Protein AF-A0A4Y8CCU6-F1 (afdb_monomer_lite)

Secondary structure (DSSP, 8-state):
--EEETTEEE-HHHHHHHHHHS-TTS-EEEEE-TT--HHHHHHHHHHHHHTT---EEEEE----

Radius of gyration: 11.45 Å; chains: 1; bounding box: 32×23×24 Å

pLDDT: mean 78.4, std 9.76, range [37.97, 88.5]

Sequence (64 aa):
NTFYLNDKLADLNEVQNAIFSLDKKTIVELKSDKNAKFESFVKIIDFLKAKEHENFQILTEKNK

Foldseek 3Di:
DWDADPNHTDDPVRLLVCLVVDDLPDEAEAEDEPPRDVVSVVSSVVSCVVVVNPRYDYDYPPDD

Structure (mmCIF, N/CA/C/O backbone):
data_AF-A0A4Y8CCU6-F1
#
_entry.id   AF-A0A4Y8CCU6-F1
#
loop_
_atom_site.group_PDB
_atom_site.id
_atom_site.type_symbol
_atom_site.label_atom_id
_atom_site.label_alt_id
_atom_site.label_comp_id
_atom_site.label_asym_id
_atom_site.label_entity_id
_atom_site.label_seq_id
_atom_site.pdbx_PDB_ins_code
_atom_site.Cartn_x
_atom_site.Cartn_y
_atom_site.Cartn_z
_atom_site.occupancy
_atom_site.B_iso_or_equiv
_atom_site.auth_seq_id
_atom_site.auth_comp_id
_atom_site.auth_asym_id
_atom_site.auth_atom_id
_atom_site.pdbx_PDB_model_num
ATOM 1 N N . ASN A 1 1 ? 4.641 5.485 -15.924 1.00 58.28 1 ASN A N 1
ATOM 2 C CA . ASN A 1 1 ? 4.602 4.711 -14.668 1.00 58.28 1 ASN A CA 1
ATOM 3 C C . ASN A 1 1 ? 3.361 3.864 -14.723 1.00 58.28 1 ASN A C 1
ATOM 5 O O . ASN A 1 1 ? 2.286 4.428 -14.860 1.00 58.28 1 ASN A O 1
ATOM 9 N N . THR A 1 2 ? 3.530 2.554 -14.699 1.00 68.31 2 THR A N 1
ATOM 10 C CA . THR A 1 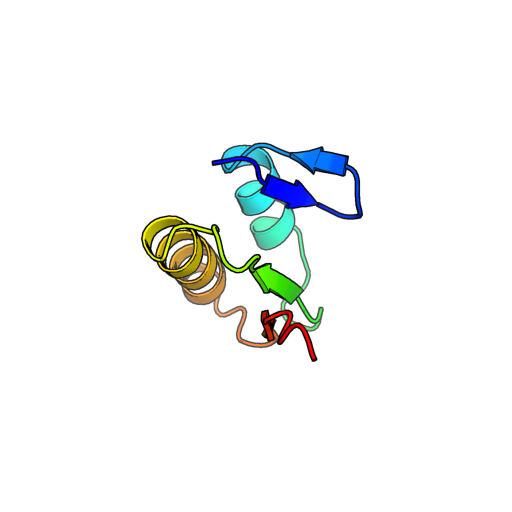2 ? 2.429 1.605 -14.820 1.00 68.31 2 THR A CA 1
ATOM 11 C C . THR A 1 2 ? 2.174 1.041 -13.437 1.00 68.31 2 THR A C 1
ATOM 13 O O . THR A 1 2 ? 3.122 0.575 -12.806 1.00 68.31 2 THR A O 1
ATOM 16 N N . PHE A 1 3 ? 0.946 1.152 -12.941 1.00 77.75 3 PHE A N 1
ATOM 17 C CA . PHE A 1 3 ? 0.587 0.573 -11.656 1.00 77.75 3 PHE A CA 1
ATOM 18 C C . PHE A 1 3 ? -0.148 -0.739 -11.890 1.00 77.75 3 PHE A C 1
ATOM 20 O O . PHE A 1 3 ? -0.766 -0.956 -12.93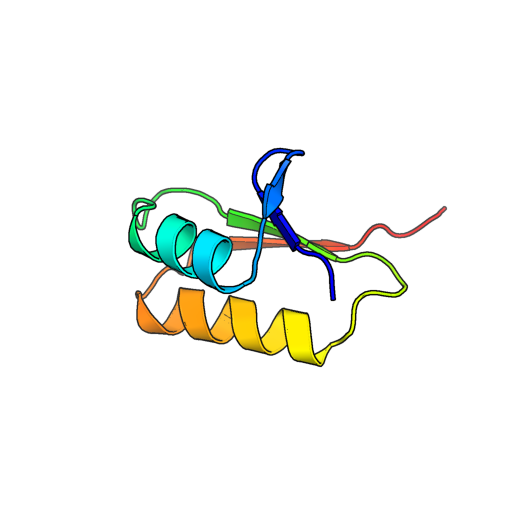2 1.00 77.75 3 PHE A O 1
ATOM 27 N N . TYR A 1 4 ? -0.039 -1.631 -10.917 1.00 75.31 4 TYR A N 1
ATOM 28 C CA . TYR A 1 4 ? -0.726 -2.906 -10.939 1.00 75.31 4 TYR A CA 1
ATOM 29 C C . TYR A 1 4 ? -1.472 -3.060 -9.624 1.00 75.31 4 TYR A C 1
ATOM 31 O O . TYR A 1 4 ? -0.900 -2.853 -8.554 1.00 75.31 4 TYR A O 1
ATOM 39 N N . LEU A 1 5 ? -2.751 -3.404 -9.710 1.00 80.31 5 LEU A N 1
ATOM 40 C CA . LEU A 1 5 ? -3.598 -3.710 -8.570 1.00 80.31 5 LEU A CA 1
ATOM 41 C C . LEU A 1 5 ? -4.085 -5.150 -8.731 1.00 80.31 5 LEU A C 1
ATOM 43 O O . LEU A 1 5 ? -4.796 -5.449 -9.687 1.00 80.31 5 LEU A O 1
ATOM 47 N N . ASN A 1 6 ? -3.680 -6.050 -7.829 1.00 76.19 6 ASN A N 1
ATOM 48 C CA . ASN A 1 6 ? -3.965 -7.490 -7.927 1.00 76.19 6 ASN A CA 1
ATOM 49 C C . ASN A 1 6 ? -3.656 -8.075 -9.321 1.00 76.19 6 ASN A C 1
ATOM 51 O O . ASN A 1 6 ? -4.541 -8.639 -9.965 1.00 76.19 6 ASN A O 1
ATOM 55 N N . ASP A 1 7 ? -2.426 -7.893 -9.812 1.00 75.88 7 ASP A N 1
ATOM 56 C CA . ASP A 1 7 ? -1.978 -8.361 -11.139 1.00 75.88 7 ASP A CA 1
ATOM 57 C C . ASP A 1 7 ? -2.713 -7.742 -12.348 1.00 75.88 7 ASP A C 1
ATOM 59 O O . ASP A 1 7 ? -2.400 -8.049 -13.499 1.00 75.88 7 ASP A O 1
ATOM 63 N N . LYS A 1 8 ? -3.652 -6.814 -12.130 1.00 80.38 8 LYS A N 1
ATOM 64 C CA . LYS A 1 8 ? -4.293 -6.052 -13.205 1.00 80.38 8 LYS A CA 1
ATOM 65 C C . LYS A 1 8 ? -3.618 -4.708 -13.388 1.00 80.38 8 LYS A C 1
ATOM 67 O O . LYS A 1 8 ? -3.353 -4.010 -12.414 1.00 80.38 8 LYS A O 1
ATOM 72 N N . LEU A 1 9 ? -3.403 -4.331 -14.646 1.00 83.56 9 LEU A N 1
ATOM 73 C CA . LEU A 1 9 ? -3.033 -2.968 -15.013 1.00 83.56 9 LEU A CA 1
ATOM 74 C C . LEU A 1 9 ? -4.051 -1.993 -14.423 1.00 83.56 9 LEU A C 1
ATOM 76 O O . LEU A 1 9 ? -5.242 -2.084 -14.713 1.00 83.56 9 LEU A O 1
ATOM 80 N N . ALA A 1 10 ? -3.559 -1.091 -13.587 1.00 84.81 10 ALA A N 1
ATOM 81 C CA . ALA A 1 10 ? -4.341 -0.065 -12.932 1.00 84.81 10 ALA A CA 1
ATOM 82 C C . ALA A 1 10 ? -3.653 1.283 -13.129 1.00 84.81 10 ALA A C 1
ATOM 84 O O . ALA A 1 10 ? -2.425 1.396 -13.164 1.00 84.81 10 ALA A O 1
ATOM 85 N N . ASP A 1 11 ? -4.455 2.329 -13.231 1.00 86.19 11 ASP A N 1
ATOM 86 C CA . ASP A 1 11 ? -3.948 3.689 -13.215 1.00 86.19 11 ASP A CA 1
ATOM 87 C C . ASP A 1 11 ? -3.790 4.192 -11.784 1.00 86.19 11 ASP A C 1
ATOM 89 O O . ASP A 1 11 ? -4.377 3.673 -10.836 1.00 86.19 11 ASP A O 1
ATOM 93 N N . LEU A 1 12 ? -3.024 5.268 -11.619 1.00 81.44 12 LEU A N 1
ATOM 94 C CA . LEU A 1 12 ? -2.830 5.895 -10.312 1.00 81.44 12 LEU A CA 1
ATOM 95 C C . LEU A 1 12 ? -4.164 6.300 -9.652 1.00 81.44 12 LEU A C 1
ATOM 97 O O . LEU A 1 12 ? -4.294 6.212 -8.435 1.00 81.44 12 LEU A O 1
ATOM 101 N N . ASN A 1 13 ? -5.163 6.691 -10.450 1.00 85.00 13 ASN A N 1
ATOM 102 C CA . ASN A 1 13 ? -6.514 6.980 -9.960 1.00 85.00 13 ASN A CA 1
ATOM 103 C C . ASN A 1 13 ? -7.228 5.730 -9.427 1.00 85.00 13 ASN A C 1
ATOM 105 O O . ASN A 1 13 ? -7.854 5.801 -8.374 1.00 85.00 13 ASN A O 1
ATOM 109 N N . GLU A 1 14 ? -7.100 4.593 -10.112 1.00 86.88 14 GLU A N 1
ATOM 110 C CA . GLU A 1 14 ? -7.675 3.312 -9.682 1.00 86.88 14 GLU A CA 1
ATOM 111 C C . GLU A 1 14 ? -7.010 2.827 -8.394 1.00 86.88 14 GLU A C 1
ATOM 113 O O . GLU A 1 14 ? -7.688 2.413 -7.459 1.00 86.88 14 GLU A O 1
ATOM 118 N N . VAL A 1 15 ? -5.682 2.945 -8.304 1.00 82.75 15 VAL A N 1
ATOM 119 C CA . VAL A 1 15 ? -4.933 2.593 -7.092 1.00 82.75 15 VAL A CA 1
ATOM 120 C C . VAL A 1 15 ? -5.333 3.483 -5.924 1.00 82.75 15 VAL A C 1
ATOM 122 O O . VAL A 1 15 ? -5.564 2.982 -4.827 1.00 82.75 15 VAL A O 1
ATOM 125 N N . GLN A 1 16 ? -5.469 4.788 -6.157 1.00 84.94 16 GLN A N 1
ATOM 126 C CA . GLN A 1 16 ? -5.974 5.708 -5.148 1.00 84.94 16 GLN A CA 1
ATOM 127 C C . GLN A 1 16 ? -7.384 5.299 -4.707 1.00 84.94 16 GLN A C 1
ATOM 129 O O . GLN A 1 16 ? -7.592 5.091 -3.519 1.00 84.94 16 GLN A O 1
ATOM 134 N N . ASN A 1 17 ? -8.333 5.100 -5.626 1.00 87.62 17 ASN A N 1
ATOM 135 C CA . ASN A 1 17 ? -9.687 4.662 -5.272 1.00 87.62 17 ASN A CA 1
ATOM 136 C C . ASN A 1 17 ? -9.690 3.336 -4.508 1.00 87.62 17 ASN A C 1
ATOM 138 O O . ASN A 1 17 ? -10.413 3.205 -3.524 1.00 87.62 17 ASN A O 1
ATOM 142 N N . ALA A 1 18 ? -8.854 2.377 -4.900 1.00 84.69 18 ALA A N 1
ATOM 143 C CA . ALA A 1 18 ? -8.709 1.119 -4.185 1.00 84.69 18 ALA A CA 1
ATOM 144 C C . ALA A 1 18 ? -8.195 1.351 -2.758 1.00 84.69 18 ALA A C 1
ATOM 146 O O . ALA A 1 18 ? -8.824 0.887 -1.815 1.00 84.69 18 ALA A O 1
ATOM 147 N N . ILE A 1 19 ? -7.133 2.140 -2.565 1.00 83.44 19 ILE A N 1
ATOM 148 C CA . ILE A 1 19 ? -6.625 2.526 -1.235 1.00 83.44 19 ILE A CA 1
ATOM 149 C C . ILE A 1 19 ? -7.716 3.230 -0.414 1.00 83.44 19 ILE A C 1
ATOM 151 O O . ILE A 1 19 ? -7.947 2.896 0.751 1.00 83.44 19 ILE A O 1
ATOM 155 N N . PHE A 1 20 ? -8.457 4.155 -1.024 1.00 82.75 20 PHE A N 1
ATOM 156 C CA . PHE A 1 20 ? -9.579 4.866 -0.407 1.00 82.75 20 PHE A CA 1
ATOM 157 C C . PHE A 1 20 ? -10.808 3.980 -0.153 1.00 82.75 20 PHE A C 1
ATOM 159 O O . PHE A 1 20 ? -11.581 4.274 0.759 1.00 82.75 20 PHE A O 1
ATOM 166 N N . SER A 1 21 ? -10.938 2.843 -0.828 1.00 85.88 21 SER A N 1
ATOM 167 C CA . SER A 1 21 ? -11.976 1.839 -0.572 1.00 85.88 21 SER A CA 1
ATOM 168 C C . SER A 1 21 ? -11.522 0.717 0.372 1.00 85.88 21 SER A C 1
ATOM 170 O O . SER A 1 21 ? -12.367 0.031 0.938 1.00 85.88 21 SER A O 1
ATOM 172 N N . LEU A 1 22 ? -10.214 0.522 0.562 1.00 82.56 22 LEU A N 1
ATOM 173 C CA . LEU A 1 22 ? -9.640 -0.533 1.402 1.00 82.56 22 LEU A CA 1
ATOM 174 C C . LEU A 1 22 ? -9.813 -0.240 2.893 1.00 82.56 22 LEU A C 1
ATOM 176 O O . LEU A 1 22 ? -9.637 0.887 3.347 1.00 82.56 22 LEU A O 1
ATOM 180 N N . ASP A 1 23 ? -10.115 -1.251 3.698 1.00 81.56 23 ASP A N 1
ATOM 181 C CA . ASP A 1 23 ? -10.246 -1.042 5.140 1.00 81.56 23 ASP A CA 1
ATOM 182 C C . ASP A 1 23 ? -8.890 -0.685 5.770 1.00 81.56 23 ASP A C 1
ATOM 184 O O . ASP A 1 23 ? -7.857 -1.194 5.330 1.00 81.56 23 ASP A O 1
ATOM 188 N N . LYS A 1 24 ? -8.875 0.148 6.820 1.00 79.69 24 LYS A N 1
ATOM 189 C CA . LYS A 1 24 ? -7.638 0.536 7.529 1.00 79.69 24 LYS A CA 1
ATOM 190 C C . LYS A 1 24 ? -6.870 -0.674 8.069 1.00 79.69 24 LYS A C 1
ATOM 192 O O . LYS A 1 24 ? -5.668 -0.570 8.276 1.00 79.69 24 LYS A O 1
ATOM 197 N N . LYS A 1 25 ? -7.550 -1.805 8.294 1.00 81.00 25 LYS A N 1
ATOM 198 C CA . LYS A 1 25 ? -6.954 -3.073 8.749 1.00 81.00 25 LYS A CA 1
ATOM 199 C C . LYS A 1 25 ? -6.347 -3.927 7.634 1.00 81.00 25 LYS A C 1
ATOM 201 O O . LYS A 1 25 ? -5.704 -4.928 7.936 1.00 81.00 25 LYS A O 1
ATOM 206 N N . THR A 1 26 ? -6.590 -3.592 6.370 1.00 83.94 26 THR A N 1
ATOM 207 C CA . THR A 1 26 ? -6.035 -4.359 5.248 1.00 83.94 26 THR A CA 1
ATOM 208 C C . THR A 1 26 ? -4.551 -4.065 5.119 1.00 83.94 26 THR A C 1
ATOM 210 O O . THR A 1 26 ? -4.162 -2.918 5.274 1.00 83.94 26 THR A O 1
ATOM 213 N N . ILE A 1 27 ? -3.731 -5.074 4.827 1.00 81.38 27 ILE A N 1
ATOM 214 C CA . ILE A 1 27 ? -2.309 -4.866 4.553 1.00 81.38 27 ILE A CA 1
ATOM 215 C C . ILE A 1 27 ? -2.137 -4.545 3.067 1.00 81.38 27 ILE A C 1
ATOM 217 O O . ILE A 1 27 ? -2.474 -5.366 2.215 1.00 81.38 27 ILE A O 1
ATOM 221 N N . VAL A 1 28 ? -1.616 -3.361 2.749 1.00 83.31 28 VAL A N 1
ATOM 222 C CA . VAL A 1 28 ? -1.282 -2.966 1.373 1.00 83.31 28 VAL A CA 1
ATOM 223 C C . VAL A 1 28 ? 0.155 -3.360 1.054 1.00 83.31 28 VAL A C 1
ATOM 225 O O . VAL A 1 28 ? 1.105 -2.794 1.588 1.00 83.31 28 VAL A O 1
ATOM 228 N N . GLU A 1 29 ? 0.323 -4.319 0.152 1.00 84.81 29 GLU A N 1
ATOM 229 C CA . GLU A 1 29 ? 1.632 -4.764 -0.320 1.00 84.81 29 GLU A CA 1
ATOM 230 C C . GLU A 1 29 ? 2.085 -3.944 -1.531 1.00 84.81 29 GLU A C 1
ATOM 232 O O . GLU A 1 29 ? 1.645 -4.136 -2.665 1.00 84.81 29 GLU A O 1
ATOM 237 N N . LEU A 1 30 ? 3.001 -3.015 -1.293 1.00 81.25 30 LEU A N 1
ATOM 238 C CA . LEU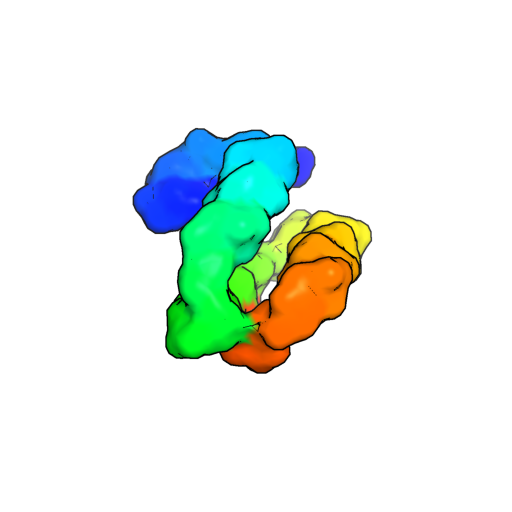 A 1 30 ? 3.559 -2.145 -2.310 1.00 81.25 30 LEU A CA 1
ATOM 239 C C . LEU A 1 30 ? 4.808 -2.795 -2.908 1.00 81.25 30 LEU A C 1
ATOM 241 O O . LEU A 1 30 ? 5.904 -2.713 -2.349 1.00 81.25 30 LEU A O 1
ATOM 245 N N . LYS A 1 31 ? 4.632 -3.445 -4.060 1.00 79.62 31 LYS A N 1
ATOM 246 C CA . LYS A 1 31 ? 5.729 -4.007 -4.855 1.00 79.62 31 LYS A CA 1
ATOM 247 C C . LYS A 1 31 ? 6.350 -2.916 -5.718 1.00 79.62 31 LYS A C 1
ATOM 249 O O . LYS A 1 31 ? 5.670 -2.304 -6.538 1.00 79.62 31 LYS A O 1
ATOM 254 N N . SER A 1 32 ? 7.633 -2.644 -5.502 1.00 72.00 32 SER A N 1
ATOM 255 C CA . SER A 1 32 ? 8.403 -1.708 -6.325 1.00 72.00 32 SER A CA 1
ATOM 256 C C . SER A 1 32 ? 9.511 -2.448 -7.061 1.00 72.00 32 SER A C 1
ATOM 258 O O . SER A 1 32 ? 10.444 -2.967 -6.441 1.00 72.00 32 SER A O 1
ATOM 260 N N . ASP A 1 33 ? 9.418 -2.457 -8.388 1.00 74.75 33 ASP A N 1
ATOM 261 C CA . ASP A 1 33 ? 10.484 -2.911 -9.274 1.00 74.75 33 ASP A CA 1
ATOM 262 C C . ASP A 1 33 ? 11.734 -2.033 -9.164 1.00 74.75 33 ASP A C 1
ATOM 264 O O . ASP A 1 33 ? 11.671 -0.846 -8.847 1.00 74.75 33 ASP A O 1
ATOM 268 N N . LYS A 1 34 ? 12.891 -2.588 -9.537 1.00 67.56 34 LYS A N 1
ATOM 269 C CA . LYS A 1 34 ? 14.183 -1.873 -9.562 1.00 67.56 34 LYS A CA 1
ATOM 270 C C . LYS A 1 34 ? 14.179 -0.627 -10.464 1.00 67.56 34 LYS A C 1
ATOM 272 O O . LYS A 1 34 ? 14.978 0.280 -10.260 1.00 67.56 34 LYS A O 1
ATOM 277 N N . ASN A 1 35 ? 13.280 -0.594 -11.450 1.00 65.62 35 ASN A N 1
ATOM 278 C CA . ASN A 1 35 ? 13.065 0.532 -12.365 1.00 65.62 35 ASN A CA 1
ATOM 279 C C . ASN A 1 35 ? 11.894 1.441 -11.949 1.00 65.62 35 ASN A C 1
ATOM 281 O O . ASN A 1 35 ? 11.591 2.413 -12.647 1.00 65.62 35 ASN A O 1
ATOM 285 N N . ALA A 1 36 ? 11.201 1.135 -10.849 1.00 69.44 36 ALA A N 1
ATOM 286 C CA . ALA A 1 36 ? 10.110 1.964 -10.369 1.00 69.44 36 ALA A CA 1
ATOM 287 C C . ALA A 1 36 ? 10.661 3.316 -9.901 1.00 6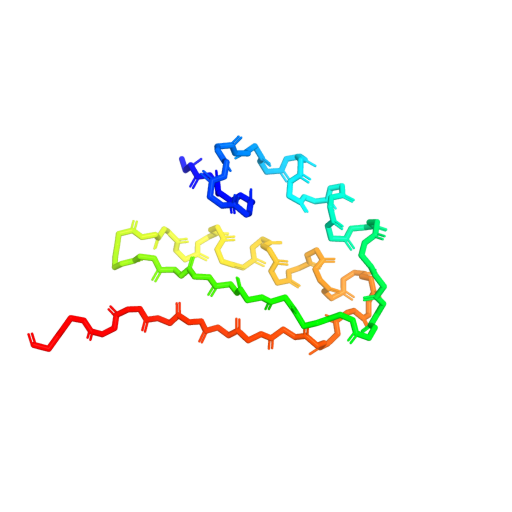9.44 36 ALA A C 1
ATOM 289 O O . ALA A 1 36 ? 11.612 3.400 -9.122 1.00 69.44 36 ALA A O 1
ATOM 290 N N . LYS A 1 37 ? 10.056 4.405 -10.384 1.00 75.19 37 LYS A N 1
ATOM 291 C CA . LYS A 1 37 ? 10.450 5.752 -9.970 1.00 75.19 37 LYS A CA 1
ATOM 292 C C . LYS A 1 37 ? 10.117 5.954 -8.496 1.00 75.19 37 LYS A C 1
ATOM 294 O O . LYS A 1 37 ? 8.972 5.755 -8.092 1.00 75.19 37 LYS A O 1
ATOM 299 N N . PHE A 1 38 ? 11.079 6.460 -7.730 1.00 78.81 38 PHE A N 1
ATOM 300 C CA . PHE A 1 38 ? 10.877 6.856 -6.335 1.00 78.81 38 PHE A CA 1
ATOM 301 C C . PHE A 1 38 ? 9.687 7.820 -6.160 1.00 78.81 38 PHE A C 1
ATOM 303 O O . PHE A 1 38 ? 8.931 7.716 -5.202 1.00 78.81 38 PHE A O 1
ATOM 310 N N . GLU A 1 39 ? 9.442 8.699 -7.135 1.00 81.25 39 GLU A N 1
ATOM 311 C CA . GLU A 1 39 ? 8.278 9.597 -7.145 1.00 81.25 39 GLU A CA 1
ATOM 312 C C . GLU A 1 39 ? 6.932 8.855 -7.092 1.00 81.25 39 GLU A C 1
ATOM 314 O O . GLU A 1 39 ? 5.999 9.305 -6.428 1.00 81.25 39 GLU A O 1
ATOM 319 N N . SER A 1 40 ? 6.818 7.708 -7.773 1.00 79.19 40 SER A N 1
ATOM 320 C CA . SER A 1 40 ? 5.615 6.868 -7.705 1.00 79.19 40 SER A CA 1
ATOM 321 C C . SER A 1 40 ? 5.418 6.303 -6.308 1.00 79.19 40 SER A C 1
ATOM 323 O O . SER A 1 40 ? 4.293 6.265 -5.823 1.00 79.19 40 SER A O 1
ATOM 325 N N . PHE A 1 41 ? 6.507 5.886 -5.668 1.00 79.75 41 PHE A N 1
ATOM 326 C CA . PHE A 1 41 ? 6.478 5.347 -4.319 1.00 79.75 41 PHE A CA 1
ATOM 327 C C . PHE A 1 41 ? 5.985 6.397 -3.314 1.00 79.75 41 PHE A C 1
ATOM 329 O O . PHE A 1 41 ? 5.018 6.150 -2.597 1.00 79.75 41 PHE A O 1
ATOM 336 N N . VAL A 1 42 ? 6.578 7.597 -3.325 1.00 85.00 42 VAL A N 1
ATOM 337 C CA . VAL A 1 42 ? 6.180 8.695 -2.427 1.00 85.00 42 VAL A CA 1
ATOM 338 C C . VAL A 1 42 ? 4.702 9.047 -2.596 1.00 85.00 42 VAL A C 1
ATOM 340 O O . VAL A 1 42 ? 4.007 9.193 -1.596 1.00 85.00 42 VAL A O 1
ATOM 343 N N . LYS A 1 43 ? 4.193 9.103 -3.837 1.00 85.12 43 LYS A N 1
ATOM 344 C CA . LYS A 1 43 ? 2.766 9.366 -4.095 1.00 85.12 43 LYS A CA 1
ATOM 345 C C . LYS A 1 43 ? 1.841 8.329 -3.458 1.00 85.12 43 LYS A C 1
ATOM 347 O O . LYS A 1 43 ? 0.838 8.703 -2.866 1.00 85.12 43 LYS A O 1
ATOM 352 N N . ILE A 1 44 ? 2.164 7.040 -3.568 1.00 82.12 44 ILE A N 1
ATOM 353 C CA . ILE A 1 44 ? 1.324 5.978 -2.994 1.00 82.12 44 ILE A CA 1
ATOM 354 C C . ILE A 1 44 ? 1.324 6.066 -1.461 1.00 82.12 44 ILE A C 1
ATOM 356 O O . ILE A 1 44 ? 0.271 5.942 -0.839 1.00 82.12 44 ILE A O 1
ATOM 360 N N . ILE A 1 45 ? 2.489 6.320 -0.854 1.00 84.31 45 ILE A N 1
ATOM 361 C CA . ILE A 1 45 ? 2.610 6.515 0.597 1.00 84.31 45 ILE A CA 1
ATOM 362 C C . ILE A 1 45 ? 1.802 7.726 1.066 1.00 84.31 45 ILE A C 1
ATOM 364 O O . ILE A 1 45 ? 1.158 7.652 2.109 1.00 84.31 45 ILE A O 1
ATOM 368 N N . ASP A 1 46 ? 1.807 8.818 0.302 1.00 88.50 46 ASP A N 1
ATOM 369 C CA . ASP A 1 46 ? 1.014 10.010 0.604 1.00 88.50 46 ASP A CA 1
ATOM 370 C C . ASP A 1 46 ? -0.491 9.689 0.634 1.00 88.50 46 ASP A C 1
ATOM 372 O O . ASP A 1 46 ? -1.170 10.021 1.603 1.00 88.50 46 ASP A O 1
ATOM 376 N N . PHE A 1 47 ? -0.990 8.918 -0.343 1.00 86.62 47 PHE A N 1
ATOM 377 C CA . PHE A 1 47 ? -2.387 8.463 -0.364 1.00 86.62 47 PHE A CA 1
ATOM 378 C C . PHE A 1 47 ? -2.749 7.566 0.824 1.00 86.62 47 PHE A C 1
ATOM 380 O O . PHE A 1 47 ? -3.824 7.713 1.406 1.00 86.62 47 PHE A O 1
ATOM 387 N N . LEU A 1 48 ? -1.857 6.648 1.203 1.00 84.56 48 LEU A N 1
ATOM 388 C CA . LEU A 1 48 ? -2.052 5.785 2.371 1.00 84.56 48 LEU A CA 1
ATOM 389 C C . LEU A 1 48 ? -2.087 6.615 3.661 1.00 84.56 48 LEU A C 1
ATOM 391 O O . LEU A 1 48 ? -3.007 6.469 4.468 1.00 84.56 48 LEU A O 1
ATOM 395 N N . LYS A 1 49 ? -1.145 7.552 3.822 1.00 84.31 49 LYS A N 1
ATOM 396 C CA . LYS A 1 49 ? -1.102 8.473 4.966 1.00 84.31 49 LYS A CA 1
ATOM 397 C C . LYS A 1 49 ? -2.330 9.370 5.052 1.00 84.31 49 LYS A C 1
ATOM 399 O O . LYS A 1 49 ? -2.854 9.543 6.148 1.00 84.31 49 LYS A O 1
ATOM 404 N N . ALA A 1 50 ? -2.816 9.894 3.928 1.00 85.50 50 ALA A N 1
ATOM 405 C CA . ALA A 1 50 ? -4.017 10.728 3.884 1.00 85.50 50 ALA A CA 1
ATOM 406 C C . ALA A 1 50 ? -5.256 10.009 4.447 1.00 85.50 50 ALA A C 1
ATOM 408 O O . ALA A 1 50 ? -6.173 10.654 4.952 1.00 85.50 50 ALA A O 1
ATOM 409 N N . LYS A 1 51 ? -5.268 8.673 4.400 1.00 80.56 51 LYS A N 1
ATOM 410 C CA . LYS A 1 51 ? -6.342 7.832 4.933 1.00 80.56 51 LYS A CA 1
ATOM 411 C C . LYS A 1 51 ? -6.063 7.257 6.329 1.00 80.56 51 LYS A C 1
ATOM 413 O O . LYS A 1 51 ? -6.842 6.430 6.811 1.00 80.56 51 LYS A O 1
ATOM 418 N N . GLU A 1 52 ? -4.947 7.643 6.953 1.00 81.94 52 GLU A N 1
ATOM 419 C CA . GLU A 1 52 ? -4.403 7.007 8.166 1.00 81.94 52 GLU A CA 1
ATOM 420 C C . GLU A 1 52 ? -4.262 5.484 8.005 1.00 81.94 52 GLU A C 1
ATOM 422 O O . GLU A 1 52 ? -4.512 4.696 8.919 1.00 81.94 52 GLU A O 1
ATOM 427 N N . HIS A 1 53 ? -3.933 5.053 6.790 1.00 81.81 53 HIS A N 1
ATOM 428 C CA . HIS A 1 53 ? -3.736 3.657 6.467 1.00 81.81 53 HIS A CA 1
ATOM 429 C C . HIS A 1 53 ? -2.258 3.321 6.675 1.00 81.81 53 HIS A C 1
ATOM 431 O O . HIS A 1 53 ? -1.429 3.478 5.782 1.00 81.81 53 HIS A O 1
ATOM 437 N N . GLU A 1 54 ? -1.924 2.884 7.886 1.00 77.50 54 GLU A N 1
ATOM 438 C CA . GLU A 1 54 ? -0.544 2.567 8.284 1.00 77.50 54 GLU A CA 1
ATOM 439 C C . GLU A 1 54 ? -0.175 1.092 8.054 1.00 77.50 54 GLU A C 1
ATOM 441 O O . GLU A 1 54 ? 0.992 0.715 8.144 1.00 77.50 54 GLU A O 1
ATOM 446 N N . ASN A 1 55 ? -1.154 0.254 7.704 1.00 85.06 55 ASN A N 1
ATOM 447 C CA . ASN A 1 55 ? -0.954 -1.165 7.425 1.00 85.06 55 ASN A CA 1
ATOM 448 C C . ASN A 1 55 ? -0.482 -1.369 5.980 1.00 85.06 55 ASN A C 1
ATOM 450 O O . ASN A 1 55 ? -1.212 -1.870 5.136 1.00 85.06 55 ASN A O 1
ATOM 454 N N . PHE A 1 56 ? 0.751 -0.980 5.668 1.00 84.25 56 PHE A N 1
ATOM 455 C CA . PHE A 1 56 ? 1.357 -1.275 4.370 1.00 84.25 56 PHE A CA 1
ATOM 456 C C . PHE A 1 56 ? 2.733 -1.917 4.524 1.00 84.25 56 PHE A C 1
ATOM 458 O O . PHE A 1 56 ? 3.481 -1.642 5.461 1.00 84.25 56 PHE A O 1
ATOM 465 N N . GLN A 1 57 ? 3.081 -2.775 3.573 1.00 83.44 57 GLN A N 1
ATOM 466 C CA . GLN A 1 57 ? 4.393 -3.394 3.467 1.00 83.44 57 GLN A CA 1
ATOM 467 C C . GLN A 1 57 ? 5.023 -3.044 2.135 1.00 83.44 57 GLN A C 1
ATOM 469 O O . GLN A 1 57 ? 4.374 -3.054 1.09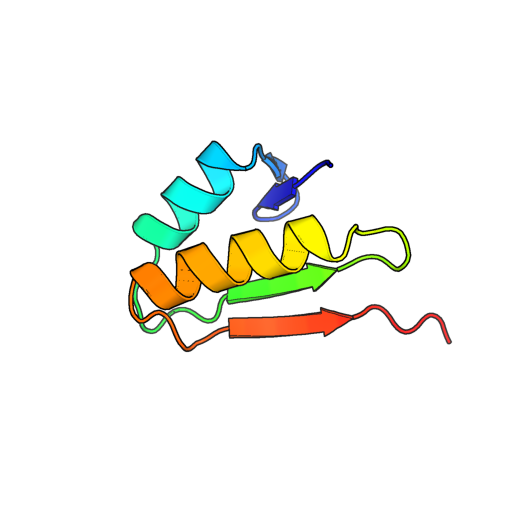5 1.00 83.44 57 GLN A O 1
ATOM 474 N N . ILE A 1 58 ? 6.317 -2.756 2.168 1.00 79.31 58 ILE A N 1
ATOM 475 C CA . ILE A 1 58 ? 7.082 -2.425 0.974 1.00 79.31 58 ILE A CA 1
ATOM 476 C C . ILE A 1 58 ? 7.861 -3.669 0.583 1.00 79.31 58 ILE A C 1
ATOM 478 O O . ILE A 1 58 ? 8.780 -4.095 1.286 1.00 79.31 58 ILE A O 1
ATOM 482 N N . LEU A 1 59 ? 7.487 -4.243 -0.548 1.00 77.62 59 LEU A N 1
ATOM 483 C CA . LEU A 1 59 ? 8.184 -5.360 -1.154 1.00 77.62 59 LEU A CA 1
ATOM 484 C C . LEU A 1 59 ? 9.102 -4.791 -2.230 1.00 77.62 59 LEU A C 1
ATOM 486 O O . LEU A 1 59 ? 8.670 -4.337 -3.288 1.00 77.62 59 LEU A O 1
ATOM 490 N N . THR A 1 60 ? 10.394 -4.786 -1.934 1.00 70.06 60 THR A N 1
ATOM 491 C CA . THR A 1 60 ? 11.429 -4.524 -2.931 1.00 70.06 60 THR A CA 1
ATOM 492 C C . THR A 1 60 ? 11.946 -5.861 -3.432 1.00 70.06 60 THR A C 1
ATOM 494 O O . THR A 1 60 ? 12.408 -6.695 -2.649 1.00 70.06 60 THR A O 1
ATOM 497 N N . GLU A 1 61 ? 11.861 -6.087 -4.740 1.00 61.69 61 GLU A N 1
ATOM 498 C CA . GLU A 1 61 ? 12.432 -7.286 -5.338 1.00 61.69 61 GLU A CA 1
ATOM 499 C C . GLU A 1 61 ? 13.963 -7.134 -5.394 1.00 61.69 61 GLU A C 1
ATOM 501 O O . GLU A 1 61 ? 14.543 -6.564 -6.324 1.00 61.69 61 GLU A O 1
ATOM 506 N N . LYS A 1 62 ? 14.652 -7.608 -4.349 1.00 47.78 6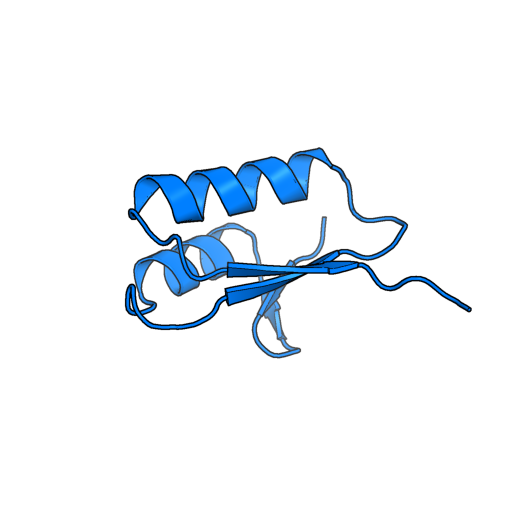2 LYS A N 1
ATOM 507 C CA . LYS A 1 62 ? 16.101 -7.834 -4.401 1.00 47.78 62 LYS A CA 1
ATOM 508 C C . LYS A 1 62 ? 16.346 -9.057 -5.282 1.00 47.78 62 LYS A C 1
ATOM 510 O O . LYS A 1 62 ? 16.323 -10.182 -4.796 1.00 47.78 62 LYS A O 1
ATOM 515 N N . ASN A 1 63 ? 16.569 -8.821 -6.574 1.00 47.53 63 ASN A N 1
ATOM 516 C CA . ASN A 1 63 ? 17.143 -9.828 -7.467 1.00 47.53 63 ASN A CA 1
ATOM 517 C C . ASN A 1 63 ? 18.434 -10.371 -6.822 1.00 47.53 63 ASN A C 1
ATOM 519 O O . ASN A 1 63 ? 19.330 -9.585 -6.495 1.00 47.53 63 ASN A O 1
ATOM 523 N N . LYS A 1 64 ? 18.448 -11.681 -6.564 1.00 37.97 64 LYS A N 1
ATOM 524 C CA . LYS A 1 64 ? 19.546 -12.440 -5.961 1.00 37.97 64 LYS A CA 1
ATOM 525 C C . LYS A 1 64 ? 20.533 -12.877 -7.034 1.00 37.97 64 LYS A C 1
ATOM 527 O O . LYS A 1 64 ? 20.065 -13.152 -8.158 1.00 37.97 64 LYS A O 1
#